Protein AF-A0A937N5B0-F1 (afdb_monomer_lite)

Structure (mmCIF, N/CA/C/O backbone):
data_AF-A0A937N5B0-F1
#
_entry.id   AF-A0A937N5B0-F1
#
loop_
_atom_site.group_PDB
_atom_site.id
_atom_site.type_symbol
_atom_site.label_atom_id
_atom_site.label_alt_id
_atom_site.label_comp_id
_atom_site.label_asym_id
_atom_site.label_entity_id
_atom_site.label_seq_id
_atom_site.pdbx_PDB_ins_code
_atom_site.Cartn_x
_atom_site.Cartn_y
_atom_site.Cartn_z
_atom_site.occupancy
_atom_site.B_iso_or_equiv
_atom_site.auth_seq_id
_atom_site.auth_comp_id
_atom_site.auth_asym_id
_atom_site.auth_atom_id
_atom_site.pdbx_PDB_model_num
ATOM 1 N N . MET A 1 1 ? -28.332 4.252 8.496 1.00 42.16 1 MET A N 1
ATOM 2 C CA . MET A 1 1 ? -27.042 4.938 8.764 1.00 42.16 1 MET A CA 1
ATOM 3 C C . MET A 1 1 ? -26.228 5.034 7.465 1.00 42.16 1 MET A C 1
ATOM 5 O O . MET A 1 1 ? -25.011 4.931 7.469 1.00 42.16 1 MET A O 1
ATOM 9 N N . ASP A 1 2 ? -26.892 5.274 6.331 1.00 50.34 2 ASP A N 1
ATOM 10 C CA . ASP A 1 2 ? -26.351 4.898 5.013 1.00 50.34 2 ASP A CA 1
ATOM 11 C C . ASP A 1 2 ? -25.815 6.083 4.200 1.00 50.34 2 ASP A C 1
ATOM 13 O O . ASP A 1 2 ? -25.227 5.906 3.138 1.00 50.34 2 ASP A O 1
ATOM 17 N N . SER A 1 3 ? -25.955 7.310 4.711 1.00 54.09 3 SER A N 1
ATOM 18 C CA . SER A 1 3 ? -25.630 8.516 3.942 1.00 54.09 3 SER A CA 1
ATOM 19 C C . SER A 1 3 ? -24.125 8.774 3.800 1.00 54.09 3 SER A C 1
ATOM 21 O O . SER A 1 3 ? -23.705 9.306 2.776 1.00 54.09 3 SER A O 1
ATOM 23 N N . GLN A 1 4 ? -23.299 8.413 4.790 1.00 48.50 4 GLN A N 1
ATOM 24 C CA . GLN A 1 4 ? -21.849 8.660 4.725 1.00 48.50 4 GLN A CA 1
ATOM 25 C C . GLN A 1 4 ? -21.09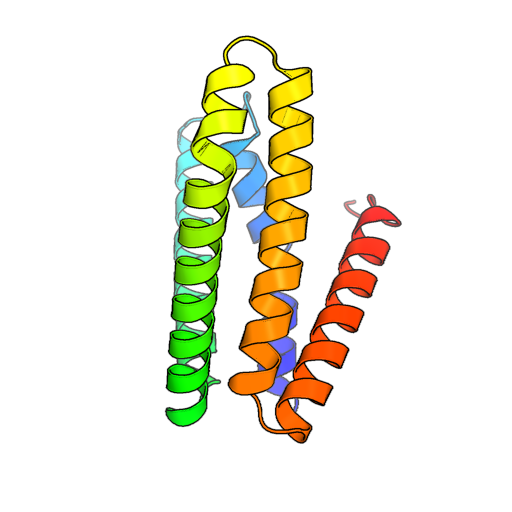1 7.589 3.924 1.00 48.50 4 GLN A C 1
ATOM 27 O O . GLN A 1 4 ? -20.166 7.917 3.181 1.00 48.50 4 GLN A O 1
ATOM 32 N N . SER A 1 5 ? -21.535 6.328 3.991 1.00 53.00 5 SER A N 1
ATOM 33 C CA . SER A 1 5 ? -20.990 5.242 3.163 1.00 53.00 5 SER A CA 1
ATOM 34 C C . SER A 1 5 ? -21.282 5.452 1.671 1.00 53.00 5 SER A C 1
ATOM 36 O O . SER A 1 5 ? -20.439 5.146 0.825 1.00 53.00 5 SER A O 1
ATOM 38 N N . ASP A 1 6 ? -22.448 6.015 1.332 1.00 55.22 6 ASP A N 1
ATOM 39 C CA . ASP A 1 6 ? -22.815 6.314 -0.058 1.00 55.22 6 ASP A CA 1
ATOM 40 C C . ASP A 1 6 ? -22.018 7.511 -0.618 1.00 55.22 6 ASP A C 1
ATOM 42 O O . ASP A 1 6 ? -21.575 7.501 -1.770 1.00 55.22 6 ASP A O 1
ATOM 46 N N . LEU A 1 7 ? -21.729 8.507 0.230 1.00 55.94 7 LEU A N 1
ATOM 47 C CA . LEU A 1 7 ? -20.867 9.650 -0.098 1.00 55.94 7 LEU A CA 1
ATOM 48 C C . LEU A 1 7 ? -19.419 9.234 -0.390 1.00 55.94 7 LEU A C 1
ATOM 50 O O . LEU A 1 7 ? -18.855 9.675 -1.392 1.00 55.94 7 LEU A O 1
ATOM 54 N N . LEU A 1 8 ? -18.828 8.366 0.436 1.00 56.91 8 LEU A N 1
ATOM 55 C CA . LEU A 1 8 ? -17.473 7.840 0.217 1.00 56.91 8 LEU A CA 1
ATOM 56 C C . LEU A 1 8 ? -17.391 6.999 -1.064 1.00 56.91 8 LEU A C 1
ATOM 58 O O . LEU A 1 8 ? -16.466 7.165 -1.861 1.00 56.91 8 LEU A O 1
ATOM 62 N N . THR A 1 9 ? -18.391 6.151 -1.310 1.00 55.31 9 THR A N 1
ATOM 63 C CA . THR A 1 9 ? -18.453 5.304 -2.512 1.00 55.31 9 THR A CA 1
ATOM 64 C C . THR A 1 9 ? -18.561 6.136 -3.789 1.00 55.31 9 THR A C 1
ATOM 66 O O . THR A 1 9 ? -17.831 5.885 -4.753 1.00 55.31 9 THR A O 1
ATOM 69 N N . ARG A 1 10 ? -19.416 7.168 -3.795 1.00 56.78 10 ARG A N 1
ATOM 70 C CA . ARG A 1 10 ? -19.536 8.120 -4.912 1.00 56.78 10 ARG A CA 1
ATOM 71 C C . ARG A 1 10 ? -18.268 8.934 -5.128 1.00 56.78 10 ARG A C 1
ATOM 73 O O . ARG A 1 10 ? -17.906 9.201 -6.270 1.00 56.78 10 ARG A O 1
ATOM 80 N N . PHE A 1 11 ? -17.577 9.295 -4.052 1.00 57.59 11 PHE A N 1
ATOM 81 C CA . PHE A 1 11 ? -16.328 10.036 -4.134 1.00 57.59 11 PHE A CA 1
ATOM 82 C C . PHE A 1 11 ? -15.201 9.211 -4.777 1.00 57.59 11 PHE A C 1
ATOM 84 O O . PHE A 1 11 ? -14.539 9.679 -5.702 1.00 57.59 11 PHE A O 1
ATOM 91 N N . LEU A 1 12 ? -15.045 7.950 -4.359 1.00 54.41 12 LEU A N 1
ATOM 92 C CA . LEU A 1 12 ? -14.051 7.010 -4.901 1.00 54.41 12 LEU A CA 1
ATOM 93 C C . LEU A 1 12 ? -14.285 6.657 -6.384 1.00 54.41 12 LEU A C 1
ATOM 95 O O . LEU A 1 12 ? -13.347 6.280 -7.087 1.00 54.41 12 LEU A O 1
ATOM 99 N N . HIS A 1 13 ? -15.518 6.808 -6.877 1.00 58.38 13 HIS A N 1
ATOM 100 C CA . HIS A 1 13 ? -15.901 6.529 -8.266 1.00 58.38 13 HIS A CA 1
ATOM 101 C C . HIS A 1 13 ? -16.138 7.785 -9.112 1.00 58.38 13 HIS A C 1
ATOM 103 O O . HIS A 1 13 ? -16.652 7.676 -10.225 1.00 58.38 13 HIS A O 1
ATOM 109 N N . CYS A 1 14 ? -15.769 8.969 -8.620 1.00 70.06 14 CYS A N 1
ATOM 110 C CA . CYS A 1 14 ? -16.040 10.217 -9.318 1.00 70.06 14 CYS A CA 1
ATOM 111 C C . CYS A 1 14 ? -15.268 10.277 -10.649 1.00 70.06 14 CYS A C 1
ATOM 113 O O . CYS A 1 14 ? -14.036 10.362 -10.664 1.00 70.06 14 CYS A O 1
ATOM 115 N N . GLU A 1 15 ? -15.987 10.242 -11.778 1.00 64.56 15 GLU A N 1
ATOM 116 C CA . GLU A 1 15 ? -15.389 10.308 -13.120 1.00 64.56 15 GLU A CA 1
ATOM 117 C C . GLU A 1 15 ? -14.510 11.547 -13.298 1.00 64.56 15 GLU A C 1
ATOM 119 O O . GLU A 1 15 ? -13.446 11.454 -13.900 1.00 64.56 15 GLU A O 1
ATOM 124 N N . ALA A 1 16 ? -14.875 12.673 -12.679 1.00 69.62 16 ALA A N 1
ATOM 125 C CA . ALA A 1 16 ? -14.077 13.896 -12.708 1.00 69.62 16 ALA A CA 1
ATOM 126 C C . ALA A 1 16 ? -12.661 13.704 -12.126 1.00 69.62 16 ALA A C 1
ATOM 128 O O . ALA A 1 16 ? -11.695 14.230 -12.675 1.00 69.62 16 ALA A O 1
ATOM 129 N N . VAL A 1 17 ? -12.511 12.907 -11.061 1.00 72.56 17 VAL A N 1
ATOM 130 C CA . VAL A 1 17 ? -11.207 12.619 -10.432 1.00 72.56 17 VAL A CA 1
ATOM 131 C C . VAL A 1 17 ? -10.371 11.690 -11.315 1.00 72.56 17 VAL A C 1
ATOM 133 O O . VAL A 1 17 ? -9.164 11.891 -11.455 1.00 72.56 17 VAL A O 1
ATOM 136 N N . ARG A 1 18 ? -10.999 10.701 -11.967 1.00 71.19 18 ARG A N 1
ATOM 137 C CA . ARG A 1 18 ? -10.302 9.835 -12.934 1.00 71.19 18 ARG A CA 1
ATOM 138 C C . ARG A 1 18 ? -9.839 10.615 -14.155 1.00 71.19 18 ARG A C 1
ATOM 140 O O . ARG A 1 18 ? -8.680 10.485 -14.538 1.00 71.19 18 ARG A O 1
ATOM 147 N N . THR A 1 19 ? -10.704 11.443 -14.729 1.00 75.25 19 THR A N 1
ATOM 148 C CA . THR A 1 19 ? -10.365 12.291 -15.876 1.00 75.25 19 THR A CA 1
ATOM 149 C C . THR A 1 19 ? -9.240 13.257 -15.519 1.00 75.25 19 THR A C 1
ATOM 151 O O . THR A 1 19 ? -8.255 13.326 -16.246 1.00 75.25 19 THR A O 1
ATOM 154 N N . ALA A 1 20 ? -9.296 13.899 -14.346 1.00 74.38 20 ALA A N 1
ATOM 155 C CA . ALA A 1 20 ? -8.209 14.747 -13.860 1.00 74.38 20 ALA A CA 1
ATOM 156 C C . ALA A 1 20 ? -6.889 13.970 -13.684 1.00 74.38 20 ALA A C 1
ATOM 158 O O . ALA A 1 20 ? -5.828 14.463 -14.060 1.00 74.38 20 ALA A O 1
ATOM 159 N N . MET A 1 21 ? -6.919 12.729 -13.183 1.00 77.88 21 MET A N 1
ATOM 160 C CA . MET A 1 21 ? -5.715 11.891 -13.104 1.00 77.88 21 MET A CA 1
ATOM 161 C C . MET A 1 21 ? -5.119 11.614 -14.491 1.00 77.88 21 MET A C 1
ATOM 163 O O . MET A 1 21 ? -3.905 11.743 -14.671 1.00 77.88 21 MET A O 1
ATOM 167 N N . VAL A 1 22 ? -5.962 11.254 -15.462 1.00 77.69 22 VAL A N 1
ATOM 168 C CA . VAL A 1 22 ? -5.541 10.986 -16.842 1.00 77.69 22 VAL A CA 1
ATOM 16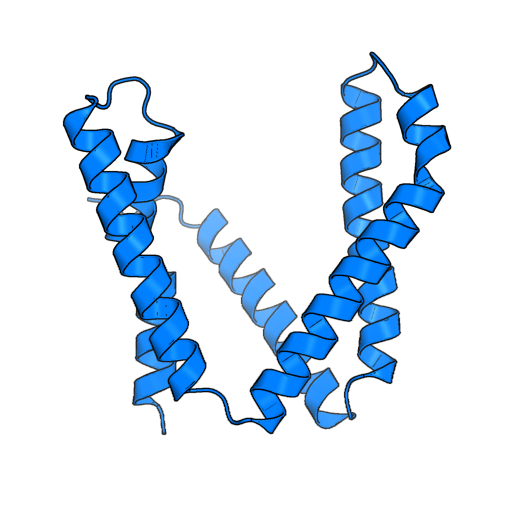9 C C . VAL A 1 22 ? -4.930 12.242 -17.462 1.00 77.69 22 VAL A C 1
ATOM 171 O O . VAL A 1 22 ? -3.797 12.187 -17.931 1.00 77.69 22 VAL A O 1
ATOM 174 N N . THR A 1 23 ? -5.601 13.391 -17.377 1.00 74.50 23 THR A N 1
ATOM 175 C CA . THR A 1 23 ? -5.096 14.668 -17.904 1.00 74.50 23 THR A CA 1
ATOM 176 C C . THR A 1 23 ? -3.785 15.096 -17.238 1.00 74.50 23 THR A C 1
ATOM 178 O O . THR A 1 23 ? -2.866 15.555 -17.912 1.00 74.50 23 THR A O 1
ATOM 181 N N . ALA A 1 24 ? -3.651 14.917 -15.921 1.00 73.88 24 ALA A N 1
ATOM 182 C CA . ALA A 1 24 ? -2.460 15.346 -15.191 1.00 73.88 24 ALA A CA 1
ATOM 183 C C . ALA A 1 24 ? -1.226 14.461 -15.442 1.00 73.88 24 ALA A C 1
ATOM 185 O O . ALA A 1 24 ? -0.104 14.969 -15.390 1.00 73.88 24 ALA A O 1
ATOM 186 N N . LYS A 1 25 ? -1.407 13.147 -15.653 1.00 74.94 25 LYS A N 1
ATOM 187 C CA . LYS A 1 25 ? -0.300 12.167 -15.647 1.00 74.94 25 LYS A CA 1
ATOM 188 C C . LYS A 1 25 ? -0.113 11.377 -16.939 1.00 74.94 25 LYS A C 1
ATOM 190 O O . LYS A 1 25 ? 0.983 10.873 -17.159 1.00 74.94 25 LYS A O 1
ATOM 195 N N . LEU A 1 26 ? -1.161 11.212 -17.740 1.00 74.44 26 LEU A N 1
ATOM 196 C CA . LEU A 1 26 ? -1.194 10.260 -18.855 1.00 74.44 26 LEU A CA 1
ATOM 197 C C . LEU A 1 26 ? -1.463 10.923 -20.208 1.00 74.44 26 LEU A C 1
ATOM 199 O O . LEU A 1 26 ? -1.161 10.307 -21.224 1.00 74.44 26 LEU A O 1
ATOM 203 N N . ASP A 1 27 ? -2.003 12.145 -20.237 1.00 76.56 27 ASP A N 1
ATOM 204 C CA . ASP A 1 27 ? -2.278 12.869 -21.478 1.00 76.56 27 ASP A CA 1
ATOM 205 C C . ASP A 1 27 ? -1.040 13.659 -21.963 1.00 76.56 27 ASP A C 1
ATOM 207 O O . ASP A 1 27 ? -0.647 14.660 -21.341 1.00 76.56 27 ASP A O 1
ATOM 211 N N . PRO A 1 28 ? -0.401 13.239 -23.074 1.00 72.62 28 PRO A N 1
ATOM 212 C CA . PRO A 1 28 ? 0.732 13.955 -23.647 1.00 72.62 28 PRO A CA 1
ATOM 213 C C . PRO A 1 28 ? 0.320 15.262 -24.342 1.00 72.62 28 PRO A C 1
ATOM 215 O O . PRO A 1 28 ? 1.168 16.135 -24.507 1.00 72.62 28 PRO A O 1
ATOM 218 N N . ASN A 1 29 ? -0.957 15.419 -24.706 1.00 83.94 29 ASN A N 1
ATOM 219 C CA . ASN A 1 29 ? -1.485 16.571 -25.440 1.00 83.94 29 ASN A CA 1
ATOM 220 C C . ASN A 1 29 ? -2.099 17.636 -24.521 1.00 83.94 29 ASN A C 1
ATOM 222 O O . ASN A 1 29 ? -2.429 18.730 -24.982 1.00 83.94 29 ASN A O 1
ATOM 226 N N . ALA A 1 30 ? -2.247 17.341 -23.226 1.00 81.12 30 ALA A N 1
ATOM 227 C CA . ALA A 1 30 ? -2.757 18.301 -22.261 1.00 81.12 30 ALA A CA 1
ATOM 228 C C . ALA A 1 30 ? -1.797 19.489 -22.109 1.00 81.12 30 ALA A C 1
ATOM 230 O O . ALA A 1 30 ? -0.607 19.335 -21.804 1.00 81.12 30 ALA A O 1
ATOM 231 N N . THR A 1 31 ? -2.348 20.688 -22.283 1.00 86.44 31 THR A N 1
ATOM 232 C CA . THR A 1 31 ? -1.646 21.952 -22.043 1.00 86.44 31 THR A CA 1
ATOM 233 C C . THR A 1 31 ? -1.233 22.079 -20.577 1.00 86.44 31 THR A C 1
ATOM 235 O O . THR A 1 31 ? -1.811 21.453 -19.685 1.00 86.44 31 THR A O 1
ATOM 238 N N . GLN A 1 32 ? -0.242 22.929 -20.303 1.00 82.69 32 GLN A N 1
ATOM 239 C CA . GLN A 1 32 ? 0.233 23.150 -18.937 1.00 82.69 32 GLN A CA 1
ATOM 240 C C . GLN A 1 32 ? -0.889 23.649 -18.010 1.00 82.69 32 GLN A C 1
ATOM 242 O O . GLN A 1 32 ? -1.041 23.138 -16.903 1.00 82.69 32 GLN A O 1
ATOM 247 N N . THR A 1 33 ? -1.743 24.553 -18.497 1.00 85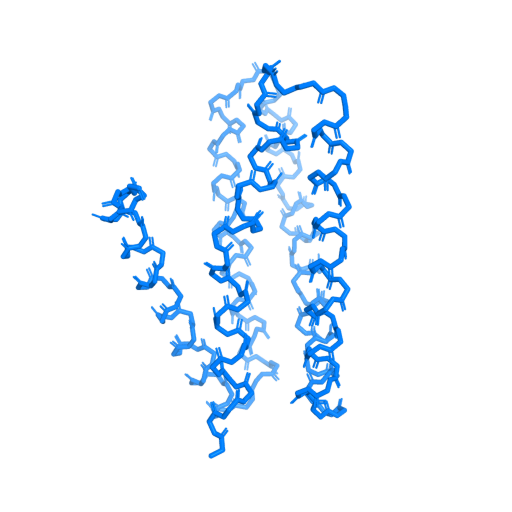.00 33 THR A N 1
ATOM 248 C CA . THR A 1 33 ? -2.916 25.050 -17.764 1.00 85.00 33 THR A CA 1
ATOM 249 C C . THR A 1 33 ? -3.892 23.926 -17.406 1.00 85.00 33 THR A C 1
ATOM 251 O O . THR A 1 33 ? -4.322 23.838 -16.259 1.00 85.00 33 THR A O 1
ATOM 254 N N . GLN A 1 34 ? -4.184 23.014 -18.340 1.00 75.94 34 GLN A N 1
ATOM 255 C CA . GLN A 1 34 ? -5.049 21.855 -18.080 1.00 75.94 34 GLN A CA 1
ATOM 256 C C . GLN A 1 34 ? -4.428 20.884 -17.070 1.00 75.94 34 GLN A C 1
ATOM 258 O O . GLN A 1 34 ? -5.133 20.332 -16.226 1.00 75.94 34 GLN A O 1
ATOM 263 N N . LYS A 1 35 ? -3.105 20.687 -17.116 1.00 78.38 35 LYS A N 1
ATOM 264 C CA . LYS A 1 35 ? -2.392 19.859 -16.134 1.00 78.38 35 LYS A CA 1
ATOM 265 C C . LYS A 1 35 ? -2.449 20.466 -14.738 1.00 78.38 35 LYS A C 1
ATOM 267 O O . LYS A 1 35 ? -2.630 19.729 -13.772 1.00 78.38 35 LYS A O 1
ATOM 272 N N . ASP A 1 36 ? -2.304 21.779 -14.616 1.00 82.12 36 ASP A N 1
ATOM 273 C CA . ASP A 1 36 ? -2.321 22.449 -13.315 1.00 82.12 36 ASP A CA 1
ATOM 274 C C . ASP A 1 36 ? -3.737 22.520 -12.723 1.00 82.12 36 ASP A C 1
ATOM 276 O O . ASP A 1 36 ? -3.914 22.275 -11.528 1.00 82.12 36 ASP A O 1
ATOM 280 N N . GLU A 1 37 ? -4.766 22.705 -13.553 1.00 77.88 37 GLU A N 1
ATOM 281 C CA . GLU A 1 37 ? -6.164 22.594 -13.124 1.00 77.88 37 GLU A CA 1
ATOM 282 C C . GLU A 1 37 ? -6.525 21.164 -12.693 1.00 77.88 37 GLU A C 1
ATOM 284 O O . GLU A 1 37 ? -7.130 20.960 -11.638 1.00 77.88 37 GLU A O 1
ATOM 289 N N . ALA A 1 38 ? -6.071 20.158 -13.443 1.00 77.44 38 ALA A N 1
ATOM 290 C CA . ALA A 1 38 ? -6.253 18.758 -13.086 1.00 77.44 38 ALA A CA 1
ATOM 291 C C . ALA A 1 38 ? -5.543 18.397 -11.768 1.00 77.44 38 ALA A C 1
ATOM 293 O O . ALA A 1 38 ? -6.122 17.717 -10.921 1.00 77.44 38 ALA A O 1
ATOM 294 N N . LYS A 1 39 ? -4.319 18.892 -11.534 1.00 79.44 39 LYS A N 1
ATOM 295 C CA . LYS A 1 39 ? -3.627 18.727 -10.242 1.00 79.44 39 LYS A CA 1
ATOM 296 C C . LYS A 1 39 ? -4.391 19.382 -9.095 1.00 79.44 39 LYS A C 1
ATOM 298 O O . LYS A 1 39 ? -4.485 18.781 -8.028 1.00 79.44 39 LYS A O 1
ATOM 303 N N . ARG A 1 40 ? -4.943 20.581 -9.304 1.00 83.00 40 ARG A N 1
ATOM 304 C CA . ARG A 1 40 ? -5.756 21.269 -8.293 1.00 83.00 40 ARG A CA 1
ATOM 305 C C . ARG A 1 40 ? -6.997 20.456 -7.936 1.00 83.00 40 ARG A C 1
ATOM 307 O O . ARG A 1 40 ? -7.242 20.226 -6.758 1.00 83.00 40 ARG A O 1
ATOM 314 N N . LEU A 1 41 ? -7.713 19.947 -8.939 1.00 77.88 41 LEU A N 1
ATOM 315 C CA . LEU A 1 41 ? -8.867 19.067 -8.739 1.00 77.88 41 LEU A CA 1
ATOM 316 C C . LEU A 1 41 ? -8.497 17.790 -7.976 1.00 77.88 41 LEU A C 1
ATOM 318 O O . LEU A 1 41 ? -9.243 17.371 -7.095 1.00 77.88 41 LEU A O 1
ATOM 322 N N . LEU A 1 42 ? -7.339 17.187 -8.264 1.00 77.94 42 LEU A N 1
ATOM 323 C CA . LEU A 1 42 ? -6.847 16.025 -7.516 1.00 77.94 42 LEU A CA 1
ATOM 324 C C . LEU A 1 42 ? -6.527 16.369 -6.056 1.00 77.94 42 LEU A C 1
ATOM 326 O O . LEU A 1 42 ? -6.864 15.588 -5.170 1.00 77.94 42 LEU A O 1
ATOM 330 N N . ALA A 1 43 ? -5.909 17.522 -5.797 1.00 76.50 43 ALA A N 1
ATOM 331 C CA . ALA A 1 43 ? -5.579 17.966 -4.445 1.00 76.50 43 ALA A CA 1
ATOM 332 C C . ALA A 1 43 ? -6.838 18.289 -3.621 1.00 76.50 43 ALA A C 1
ATOM 334 O O . ALA A 1 43 ? -6.968 17.827 -2.489 1.00 76.50 43 ALA A O 1
ATOM 335 N N . GLU A 1 44 ? -7.798 19.018 -4.200 1.00 78.25 44 GLU A N 1
ATOM 336 C CA . GLU A 1 44 ?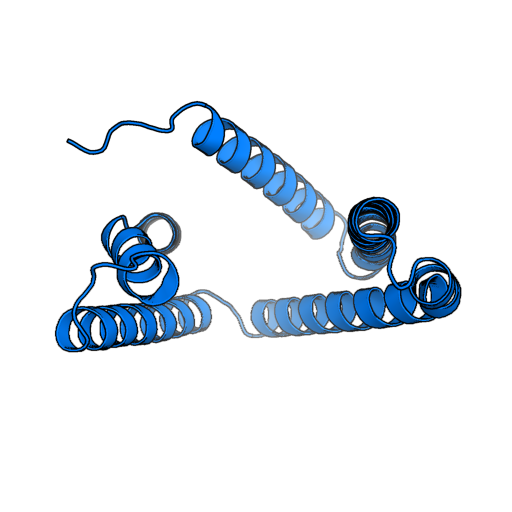 -9.097 19.294 -3.572 1.00 78.25 44 GLU A CA 1
ATOM 337 C C . GLU A 1 44 ? -9.860 17.996 -3.294 1.00 78.25 44 GLU A C 1
ATOM 339 O O . GLU A 1 44 ? -10.449 17.818 -2.223 1.00 78.25 44 GLU A O 1
ATOM 344 N N . ALA A 1 45 ? -9.810 17.058 -4.242 1.00 72.69 45 ALA A N 1
ATOM 345 C CA . ALA A 1 45 ? -10.426 15.762 -4.073 1.00 72.69 45 ALA A CA 1
ATOM 346 C C . ALA A 1 45 ? -9.780 14.968 -2.923 1.00 72.69 45 ALA A C 1
ATOM 348 O O . ALA A 1 45 ? -10.474 14.431 -2.059 1.00 72.69 45 ALA A O 1
ATOM 349 N N . GLN A 1 46 ? -8.452 14.930 -2.872 1.00 75.44 46 GLN A N 1
ATOM 350 C CA . GLN A 1 46 ? -7.731 14.246 -1.809 1.00 75.44 46 GLN A CA 1
ATOM 351 C C . GLN A 1 46 ? -8.041 14.853 -0.433 1.00 75.44 46 GLN A C 1
ATOM 353 O O . GLN A 1 46 ? -8.403 14.117 0.481 1.00 75.44 46 GLN A O 1
ATOM 358 N N . ALA A 1 47 ? -8.011 16.181 -0.306 1.00 75.38 47 ALA A N 1
ATOM 359 C CA . ALA A 1 47 ? -8.335 16.867 0.945 1.00 75.38 47 ALA A CA 1
ATOM 360 C C . ALA A 1 47 ? -9.774 16.581 1.413 1.00 75.38 47 ALA A C 1
ATOM 362 O O . ALA A 1 47 ? -10.033 16.379 2.601 1.00 75.38 47 ALA A O 1
ATOM 363 N N . LYS A 1 48 ? -10.734 16.517 0.479 1.00 76.25 48 LYS A N 1
ATOM 364 C CA . LYS A 1 48 ? -12.123 16.169 0.802 1.00 76.25 48 LYS A CA 1
ATOM 365 C C . LYS A 1 48 ? -12.262 14.716 1.257 1.00 76.25 48 LYS A C 1
ATOM 367 O O . LYS A 1 48 ? -13.017 14.457 2.192 1.00 76.25 48 LYS A O 1
ATOM 372 N N . LEU A 1 49 ? -11.543 13.786 0.629 1.00 74.38 49 LEU A N 1
ATOM 373 C CA . LEU A 1 49 ? -11.507 12.390 1.065 1.00 74.38 49 LEU A CA 1
ATOM 374 C C . LEU A 1 49 ? -10.918 12.267 2.470 1.00 74.38 49 LEU A C 1
ATOM 376 O O . LEU A 1 49 ? -11.521 11.616 3.314 1.00 74.38 49 LEU A O 1
ATOM 380 N N . GLU A 1 50 ? -9.788 12.922 2.733 1.00 72.94 50 GLU A N 1
ATOM 381 C CA . GLU A 1 50 ? -9.142 12.932 4.050 1.00 72.94 50 GLU A CA 1
ATOM 382 C C . GLU A 1 50 ? -10.095 13.449 5.134 1.00 72.94 50 GLU A C 1
ATOM 384 O O . GLU A 1 50 ? -10.234 12.819 6.182 1.00 72.94 50 GLU A O 1
ATOM 389 N N . LYS A 1 51 ? -10.833 14.531 4.852 1.00 75.62 51 LYS A N 1
ATOM 390 C CA . LYS A 1 51 ? -11.855 15.059 5.763 1.00 75.62 51 LYS A CA 1
ATOM 391 C C . LYS A 1 51 ? -12.991 14.062 6.011 1.00 75.62 51 LYS A C 1
ATOM 393 O O . LYS A 1 51 ? -13.330 13.809 7.162 1.00 75.62 51 LYS A O 1
ATOM 398 N N . LEU A 1 52 ? -13.556 13.473 4.954 1.00 72.19 52 LEU A N 1
ATOM 399 C CA . LEU A 1 52 ? -14.643 12.495 5.084 1.00 72.19 52 LEU A CA 1
ATOM 400 C C . LEU A 1 52 ? -14.200 11.248 5.856 1.00 72.19 52 LEU A C 1
ATOM 402 O O . LEU A 1 52 ? -14.963 10.720 6.657 1.00 72.19 52 LEU A O 1
ATOM 406 N N . VAL A 1 53 ? -12.964 10.795 5.652 1.00 70.88 53 VAL A N 1
ATOM 407 C CA . VAL A 1 53 ? -12.377 9.686 6.411 1.00 70.88 53 VAL A CA 1
ATOM 408 C C . VAL A 1 53 ? -12.188 10.075 7.880 1.00 70.88 53 VAL A C 1
ATOM 410 O O . VAL A 1 53 ? -12.537 9.299 8.764 1.00 70.88 53 VAL A O 1
ATOM 413 N N . ALA A 1 54 ? -11.692 11.280 8.168 1.00 72.25 54 ALA A N 1
ATOM 414 C CA . ALA A 1 54 ? -11.504 11.750 9.540 1.00 72.25 54 ALA A CA 1
ATOM 415 C C . ALA A 1 54 ? -12.823 11.906 10.321 1.00 72.25 54 ALA A C 1
ATOM 417 O O . ALA A 1 54 ? -12.827 11.682 11.534 1.00 72.25 54 ALA A O 1
ATOM 418 N N . GLU A 1 55 ? -13.909 12.280 9.634 1.00 76.50 55 GLU A N 1
ATOM 419 C CA . GLU A 1 55 ? -15.264 12.415 10.188 1.00 76.50 55 GLU A CA 1
ATOM 420 C C . GLU A 1 55 ? -15.991 11.068 10.331 1.00 76.50 55 GLU A C 1
ATOM 422 O O . GLU A 1 55 ? -16.771 10.897 11.265 1.00 76.50 55 GLU A O 1
ATOM 427 N N . ALA A 1 56 ? -15.743 10.114 9.428 1.00 72.75 56 ALA A N 1
ATOM 428 C CA . ALA A 1 56 ? -16.403 8.808 9.440 1.00 72.75 56 ALA A CA 1
ATOM 429 C C . ALA A 1 56 ? -15.773 7.810 10.426 1.00 72.75 56 ALA A C 1
ATOM 431 O O . ALA A 1 56 ? -16.448 6.872 10.853 1.00 72.75 56 ALA A O 1
ATOM 432 N N . LEU A 1 57 ? -14.487 7.976 10.759 1.00 76.00 57 LEU A N 1
ATOM 433 C CA . LEU A 1 57 ? -13.760 7.043 11.618 1.00 76.00 57 LEU A CA 1
ATOM 434 C C . LEU A 1 57 ? -13.757 7.481 13.088 1.00 76.00 57 LEU A C 1
ATOM 436 O O . LEU A 1 57 ? -13.390 8.612 13.413 1.00 76.00 57 LEU A O 1
ATOM 440 N N . THR A 1 58 ? -14.063 6.544 13.986 1.00 79.56 58 THR A N 1
ATOM 441 C CA . THR A 1 58 ? -13.810 6.699 15.427 1.00 79.56 58 THR A CA 1
ATOM 442 C C . THR A 1 58 ? -12.307 6.682 15.722 1.00 79.56 58 THR A C 1
ATOM 444 O O . THR A 1 58 ? -11.511 6.200 14.913 1.00 79.56 58 THR A O 1
ATOM 447 N N . ASP A 1 59 ? -11.889 7.160 16.896 1.00 78.94 59 ASP A N 1
ATOM 448 C CA . ASP A 1 59 ? -10.468 7.155 17.282 1.00 78.94 59 ASP A CA 1
ATOM 449 C C . ASP A 1 59 ? -9.885 5.734 17.349 1.00 78.94 59 ASP A C 1
ATOM 451 O O . ASP A 1 59 ? -8.744 5.493 16.944 1.00 78.94 59 ASP A O 1
ATOM 455 N N . GLU A 1 60 ? -10.698 4.756 17.754 1.00 72.00 60 GLU A N 1
ATOM 456 C CA . GLU A 1 60 ? -10.337 3.336 17.714 1.00 72.00 60 GLU A CA 1
ATOM 457 C C . GLU A 1 60 ? -10.126 2.839 16.276 1.00 72.00 60 GLU A C 1
ATOM 459 O O . GLU A 1 60 ? -9.177 2.102 16.003 1.00 72.00 60 GLU A O 1
ATOM 464 N N . GLN A 1 61 ? -10.964 3.273 15.330 1.00 72.88 61 GLN A N 1
ATOM 465 C CA . GLN A 1 61 ? -10.828 2.918 13.918 1.00 72.88 61 GLN A CA 1
ATOM 466 C C . GLN A 1 61 ? -9.624 3.608 13.265 1.00 72.88 61 GLN A C 1
ATOM 468 O O . GLN A 1 61 ? -8.915 2.968 12.490 1.00 72.88 61 GLN A O 1
ATOM 473 N N . LYS A 1 62 ? -9.337 4.870 13.608 1.00 78.88 62 LYS A N 1
ATOM 474 C CA . LYS A 1 62 ? -8.112 5.573 13.181 1.00 78.88 62 LYS A CA 1
ATOM 475 C C . LYS A 1 62 ? -6.868 4.840 13.674 1.00 78.88 62 LYS A C 1
ATOM 477 O O . LYS A 1 62 ? -5.996 4.509 12.875 1.00 78.88 62 LYS A O 1
ATOM 482 N N . THR A 1 63 ? -6.850 4.476 14.955 1.00 82.19 63 THR A N 1
ATOM 483 C CA . THR A 1 63 ? -5.773 3.677 15.560 1.00 82.19 63 THR A CA 1
ATOM 484 C C . THR A 1 63 ? -5.597 2.332 14.850 1.00 82.19 63 THR A C 1
ATOM 486 O O . THR A 1 63 ? -4.475 1.886 14.610 1.00 82.19 63 THR A O 1
ATOM 489 N N . LEU A 1 64 ? -6.697 1.665 14.486 1.00 79.69 64 LEU A N 1
ATOM 490 C CA . LEU A 1 64 ? -6.643 0.408 13.742 1.00 79.69 64 LEU A CA 1
ATOM 491 C C . LEU A 1 64 ? -6.061 0.603 12.333 1.00 79.69 64 LEU A C 1
ATOM 493 O O . LEU A 1 64 ? -5.214 -0.183 11.914 1.00 79.69 64 LEU A O 1
ATOM 497 N N . VAL A 1 65 ? -6.462 1.660 11.621 1.00 81.25 65 VAL A N 1
ATOM 498 C CA . VAL A 1 65 ? -5.917 2.012 10.298 1.00 81.25 65 VAL A CA 1
ATOM 499 C C . VAL A 1 65 ? -4.420 2.313 10.375 1.00 81.25 65 VAL A C 1
ATOM 501 O O . VAL A 1 65 ? -3.658 1.844 9.531 1.00 81.25 65 VAL A O 1
ATOM 504 N N . GLU A 1 66 ? -3.967 3.038 11.395 1.00 84.81 66 GLU A N 1
ATOM 505 C CA . GLU A 1 66 ? -2.541 3.298 11.617 1.00 84.81 66 GLU A CA 1
ATOM 506 C C . GLU A 1 66 ? -1.751 2.006 11.846 1.00 84.81 66 GLU A C 1
ATOM 508 O O . GLU A 1 66 ? -0.715 1.803 11.207 1.00 84.81 66 GLU A O 1
ATOM 513 N N . LYS A 1 67 ? -2.268 1.093 12.680 1.00 82.75 67 LYS A N 1
ATOM 514 C CA . LYS A 1 67 ? -1.662 -0.231 12.906 1.00 82.75 67 LYS A CA 1
ATOM 515 C C . LYS A 1 67 ? -1.593 -1.056 11.623 1.00 82.75 67 LYS A C 1
ATOM 517 O O . LYS A 1 67 ? -0.549 -1.637 11.332 1.00 82.75 67 LYS A O 1
ATOM 522 N N . ILE A 1 68 ? -2.665 -1.061 10.828 1.00 83.62 68 ILE A N 1
ATOM 523 C CA . ILE A 1 68 ? -2.697 -1.721 9.516 1.00 83.62 68 ILE A CA 1
ATOM 524 C C . ILE A 1 68 ? -1.620 -1.137 8.599 1.00 83.62 68 ILE A C 1
ATOM 526 O O . ILE A 1 68 ? -0.824 -1.884 8.034 1.00 83.62 68 ILE A O 1
ATOM 530 N N . ASN A 1 69 ? -1.555 0.189 8.475 1.00 85.00 69 ASN A N 1
ATOM 531 C CA . ASN A 1 69 ? -0.593 0.865 7.607 1.00 85.00 69 ASN A CA 1
ATOM 532 C C . ASN A 1 69 ? 0.856 0.603 8.036 1.00 85.00 69 ASN A C 1
ATOM 534 O O . ASN A 1 69 ? 1.719 0.393 7.181 1.00 85.00 69 ASN A O 1
ATOM 538 N N . ALA A 1 70 ? 1.127 0.593 9.343 1.00 86.69 70 ALA A N 1
ATOM 539 C CA . ALA A 1 70 ? 2.430 0.229 9.884 1.00 86.69 70 ALA A CA 1
ATOM 540 C C . ALA A 1 70 ? 2.786 -1.228 9.546 1.00 86.69 70 ALA A C 1
ATOM 542 O O . ALA A 1 70 ? 3.860 -1.485 9.008 1.00 86.69 70 ALA A O 1
ATOM 543 N N . ALA A 1 71 ? 1.857 -2.168 9.752 1.00 85.56 71 ALA A N 1
ATOM 544 C CA . ALA A 1 71 ? 2.068 -3.577 9.433 1.00 85.56 71 ALA A CA 1
ATOM 545 C C . ALA A 1 71 ? 2.320 -3.816 7.934 1.00 85.56 71 ALA A C 1
ATOM 547 O O . ALA A 1 71 ? 3.200 -4.601 7.583 1.00 85.56 71 ALA A O 1
ATOM 548 N N . VAL A 1 72 ? 1.605 -3.119 7.041 1.00 85.19 72 VAL A N 1
ATOM 549 C CA . VAL A 1 72 ? 1.858 -3.186 5.590 1.00 85.19 72 VAL A CA 1
ATOM 550 C C . VAL A 1 72 ? 3.265 -2.687 5.259 1.00 85.19 72 VAL A C 1
ATOM 552 O O . VAL A 1 72 ? 3.976 -3.351 4.506 1.00 85.19 72 VAL A O 1
ATOM 555 N N . LYS A 1 73 ? 3.687 -1.544 5.818 1.00 88.62 73 LYS A N 1
ATOM 556 C CA . LYS A 1 73 ? 5.033 -0.988 5.586 1.00 88.62 73 LYS A CA 1
ATOM 557 C C . LYS A 1 73 ? 6.131 -1.935 6.065 1.00 88.62 73 LYS A C 1
ATOM 559 O O . LYS A 1 73 ? 7.091 -2.164 5.331 1.00 88.62 73 LYS A O 1
ATOM 564 N N . ASP A 1 74 ? 5.968 -2.513 7.250 1.00 89.81 74 ASP A N 1
ATOM 565 C CA . ASP A 1 74 ? 6.917 -3.479 7.802 1.00 89.81 74 ASP A CA 1
ATOM 566 C C . ASP A 1 74 ? 7.021 -4.725 6.923 1.00 89.81 74 ASP A C 1
ATOM 568 O O . ASP A 1 74 ? 8.124 -5.146 6.580 1.00 89.81 74 ASP A O 1
ATOM 572 N N . VAL A 1 75 ? 5.885 -5.289 6.499 1.00 90.88 75 VAL A N 1
ATOM 573 C CA . VAL A 1 75 ? 5.862 -6.456 5.607 1.00 90.88 75 VAL A CA 1
ATOM 574 C C . VAL A 1 75 ? 6.514 -6.135 4.263 1.00 90.88 75 VAL A C 1
ATOM 576 O O . VAL A 1 75 ? 7.325 -6.919 3.777 1.00 90.88 75 VAL A O 1
ATOM 579 N N . GLN A 1 76 ? 6.211 -4.980 3.664 1.00 87.81 76 GLN A N 1
ATOM 580 C CA . GLN A 1 76 ? 6.842 -4.555 2.412 1.00 87.81 76 GLN A CA 1
ATOM 581 C C . GLN A 1 76 ? 8.361 -4.458 2.546 1.00 87.81 76 GLN A C 1
ATOM 583 O O . GLN A 1 76 ? 9.080 -4.960 1.682 1.00 87.81 76 GLN A O 1
ATOM 588 N N . LYS A 1 77 ? 8.845 -3.853 3.636 1.00 92.00 77 LYS A N 1
ATOM 589 C CA . LYS A 1 77 ? 10.275 -3.738 3.921 1.00 92.00 77 LYS A CA 1
ATOM 590 C C . LYS A 1 77 ? 10.923 -5.115 4.088 1.00 92.00 77 LYS A C 1
ATOM 592 O O . LYS A 1 77 ? 11.902 -5.397 3.408 1.00 92.00 77 LYS A O 1
ATOM 597 N N . GLN A 1 78 ? 10.338 -5.988 4.908 1.00 91.31 78 GLN A N 1
ATOM 598 C CA . GLN A 1 78 ? 10.853 -7.340 5.154 1.00 91.31 78 GLN A CA 1
ATOM 599 C C . GLN A 1 78 ? 10.901 -8.186 3.876 1.00 91.31 78 GLN A C 1
ATOM 601 O O . GLN A 1 78 ? 11.895 -8.861 3.608 1.00 91.31 78 GLN A O 1
ATOM 606 N N . VAL A 1 79 ? 9.847 -8.139 3.055 1.00 91.31 79 VAL A N 1
ATOM 607 C CA . VAL A 1 79 ? 9.815 -8.871 1.783 1.00 91.31 79 VAL A CA 1
ATOM 608 C C . VAL A 1 79 ? 10.863 -8.317 0.819 1.00 91.31 79 VAL A C 1
ATOM 610 O O . VAL A 1 79 ? 11.579 -9.108 0.205 1.00 91.31 79 VAL A O 1
ATOM 613 N N . LEU A 1 80 ? 10.998 -6.992 0.707 1.00 90.50 80 LEU A N 1
ATOM 614 C CA . LEU A 1 80 ? 12.015 -6.371 -0.142 1.00 90.50 80 LEU A CA 1
ATOM 615 C C . LEU A 1 80 ? 13.431 -6.772 0.287 1.00 90.50 80 LEU A C 1
ATOM 617 O O . LEU A 1 80 ? 14.223 -7.177 -0.560 1.00 90.50 80 LEU A O 1
ATOM 621 N N . GLU A 1 81 ? 13.727 -6.711 1.586 1.00 93.38 81 GLU A N 1
ATOM 622 C CA . GLU A 1 81 ? 15.007 -7.146 2.157 1.00 93.38 81 GLU A CA 1
ATOM 623 C C . GLU A 1 81 ? 15.272 -8.629 1.849 1.00 93.38 81 GLU A C 1
ATOM 625 O O . GLU A 1 81 ? 16.358 -8.979 1.391 1.00 93.38 81 GLU A O 1
ATOM 630 N N . SER A 1 82 ? 14.258 -9.493 1.980 1.00 92.69 82 SER A N 1
ATOM 631 C CA . SER A 1 82 ? 14.382 -10.929 1.677 1.00 92.69 82 SER A CA 1
ATOM 632 C C . SER A 1 82 ? 14.621 -11.247 0.196 1.00 92.69 82 SER A C 1
ATOM 634 O O . SER A 1 82 ? 15.107 -12.326 -0.123 1.00 92.69 82 SER A O 1
ATOM 636 N N . MET A 1 83 ? 14.256 -10.332 -0.708 1.00 92.75 83 MET A N 1
ATOM 637 C CA . MET A 1 83 ? 14.372 -10.500 -2.163 1.00 92.75 83 MET A CA 1
ATOM 638 C C . MET A 1 83 ? 15.483 -9.635 -2.771 1.00 92.75 83 MET A C 1
ATOM 640 O O . MET A 1 83 ? 15.646 -9.599 -3.992 1.00 92.75 83 MET A O 1
ATOM 644 N N . GLN A 1 84 ? 16.252 -8.915 -1.951 1.00 92.88 84 GLN A N 1
ATOM 645 C CA . GLN A 1 84 ? 17.249 -7.957 -2.426 1.00 92.88 84 GLN A CA 1
ATOM 646 C C . GLN A 1 84 ? 18.346 -8.624 -3.271 1.00 92.88 84 GLN A C 1
ATOM 648 O O . GLN A 1 84 ? 18.778 -8.059 -4.282 1.00 92.88 84 GLN A O 1
ATOM 653 N N . SER A 1 85 ? 18.771 -9.834 -2.895 1.00 92.69 85 SER A N 1
ATOM 654 C CA . SER A 1 85 ? 19.718 -10.639 -3.675 1.00 92.69 85 SER A CA 1
ATOM 655 C C . SER A 1 85 ? 19.170 -10.967 -5.061 1.00 92.69 85 SER A C 1
ATOM 657 O O . SER A 1 85 ? 19.880 -10.817 -6.053 1.00 92.69 85 SER A O 1
ATOM 659 N N . ASP A 1 86 ? 17.891 -11.333 -5.140 1.00 90.69 86 ASP A N 1
ATOM 660 C CA . ASP A 1 86 ? 17.237 -11.744 -6.381 1.00 90.69 86 ASP A CA 1
ATOM 661 C C . ASP A 1 86 ? 17.086 -10.554 -7.335 1.00 90.69 86 ASP A C 1
ATOM 663 O O . ASP A 1 86 ? 17.385 -10.660 -8.524 1.00 90.69 86 ASP A O 1
ATOM 667 N N . PHE A 1 87 ? 16.709 -9.381 -6.811 1.00 90.12 87 PHE A N 1
ATOM 668 C CA . PHE A 1 87 ? 16.662 -8.142 -7.595 1.00 90.12 87 PHE A CA 1
ATOM 669 C C . PHE A 1 87 ? 18.043 -7.703 -8.086 1.00 90.12 87 PHE A C 1
ATOM 671 O O . PHE A 1 87 ? 18.165 -7.185 -9.196 1.00 90.12 87 PHE A O 1
ATOM 678 N N . THR A 1 88 ? 19.086 -7.921 -7.283 1.00 92.81 88 THR A N 1
ATOM 679 C CA . THR A 1 88 ? 20.467 -7.631 -7.687 1.00 92.81 88 THR A CA 1
ATOM 680 C C . THR A 1 88 ? 20.918 -8.575 -8.803 1.00 92.81 88 THR A C 1
ATOM 682 O O . THR A 1 88 ? 21.523 -8.122 -9.773 1.00 92.81 88 THR A O 1
ATOM 685 N N . ALA A 1 89 ? 20.573 -9.862 -8.708 1.00 92.50 89 ALA A N 1
ATOM 686 C CA . ALA A 1 89 ? 20.892 -10.873 -9.715 1.00 92.50 89 ALA A CA 1
ATOM 687 C C . ALA A 1 89 ? 20.128 -10.670 -11.037 1.00 92.50 89 ALA A C 1
ATOM 689 O O . ALA A 1 89 ? 20.675 -10.922 -12.106 1.00 92.50 89 ALA A O 1
ATOM 690 N N . ALA A 1 90 ? 18.892 -10.168 -10.980 1.00 91.88 90 ALA A N 1
ATOM 691 C CA . ALA A 1 90 ? 18.061 -9.887 -12.153 1.00 91.88 90 ALA A CA 1
ATOM 692 C C . ALA A 1 90 ? 18.359 -8.532 -12.827 1.00 91.88 90 ALA A C 1
ATOM 694 O O . ALA A 1 90 ? 17.659 -8.135 -13.763 1.00 91.88 90 ALA A O 1
ATOM 695 N N . LYS A 1 91 ? 19.360 -7.777 -12.353 1.00 91.38 91 LYS A N 1
ATOM 696 C CA . LYS A 1 91 ? 19.662 -6.434 -12.861 1.00 91.38 91 LYS A CA 1
ATOM 697 C C . LYS A 1 91 ? 19.965 -6.469 -14.364 1.00 91.38 91 LYS A C 1
ATOM 699 O O . LYS A 1 91 ? 20.853 -7.183 -14.813 1.00 91.38 91 LYS A O 1
ATOM 704 N N . GLY A 1 92 ? 19.249 -5.645 -15.131 1.00 90.62 92 GLY A N 1
ATOM 705 C CA . GLY A 1 92 ? 19.376 -5.586 -16.592 1.00 90.62 92 GLY A CA 1
ATOM 706 C C . GLY A 1 92 ? 18.549 -6.634 -17.344 1.00 90.62 92 GLY A C 1
ATOM 707 O O . GLY A 1 92 ? 18.601 -6.663 -18.569 1.00 90.62 92 GLY A O 1
ATOM 708 N N . ASN A 1 93 ? 17.769 -7.464 -16.643 1.00 93.06 93 ASN A N 1
ATOM 709 C CA . ASN A 1 93 ? 16.807 -8.382 -17.243 1.00 93.06 93 ASN A CA 1
ATOM 710 C C . ASN A 1 93 ? 15.373 -7.985 -16.863 1.00 93.06 93 ASN A C 1
ATOM 712 O O . ASN A 1 93 ? 14.848 -8.372 -15.816 1.00 93.06 93 ASN A O 1
ATOM 716 N N . ASP A 1 94 ? 14.724 -7.225 -17.743 1.00 90.94 94 ASP A N 1
ATOM 717 C CA . ASP A 1 94 ? 13.398 -6.655 -17.488 1.00 90.94 94 ASP A CA 1
ATOM 718 C C . ASP A 1 94 ? 12.312 -7.711 -17.242 1.00 90.94 94 ASP A C 1
ATOM 720 O O . ASP A 1 94 ? 11.413 -7.491 -16.428 1.00 90.94 94 ASP A O 1
ATOM 724 N N . GLU A 1 95 ? 12.379 -8.875 -17.895 1.00 91.75 95 GLU A N 1
ATOM 725 C CA . GLU A 1 95 ? 11.395 -9.941 -17.671 1.00 91.75 95 GLU A CA 1
ATOM 726 C C . GLU A 1 95 ? 11.580 -10.625 -16.315 1.00 91.75 95 GLU A C 1
ATOM 728 O O . GLU A 1 95 ? 10.596 -10.880 -15.614 1.00 91.75 95 GLU A O 1
ATOM 733 N N . GLN A 1 96 ? 12.825 -10.848 -15.886 1.00 91.62 96 GLN A N 1
ATOM 734 C CA . GLN A 1 96 ? 13.096 -11.348 -14.536 1.00 91.62 96 GLN A CA 1
ATOM 735 C C . GLN A 1 96 ? 12.682 -10.327 -13.472 1.00 91.62 96 GLN A C 1
ATOM 737 O O . GLN A 1 96 ? 12.037 -10.697 -12.492 1.00 91.62 96 GLN A O 1
ATOM 742 N N . ILE A 1 97 ? 12.936 -9.034 -13.693 1.00 90.81 97 ILE A N 1
ATOM 743 C CA . ILE A 1 97 ? 12.482 -7.966 -12.792 1.00 90.81 97 ILE A CA 1
ATOM 744 C C . ILE A 1 97 ? 10.949 -7.954 -12.691 1.00 90.81 97 ILE A C 1
ATOM 746 O O . ILE A 1 97 ? 10.411 -7.891 -11.584 1.00 90.81 97 ILE A O 1
ATOM 750 N N . LYS A 1 98 ? 10.214 -8.076 -13.806 1.00 91.44 98 LYS A N 1
ATOM 751 C CA . LYS A 1 98 ? 8.740 -8.166 -13.782 1.00 91.44 98 LYS A CA 1
ATOM 752 C C . LYS A 1 98 ? 8.245 -9.400 -13.028 1.00 91.44 98 LYS A C 1
ATOM 754 O O . LYS A 1 98 ? 7.250 -9.319 -12.305 1.00 91.44 98 LYS A O 1
ATOM 759 N N . GLN A 1 99 ? 8.904 -10.548 -13.190 1.00 91.56 99 GLN A N 1
ATOM 760 C CA . GLN A 1 99 ? 8.564 -11.759 -12.440 1.00 91.56 99 GLN A CA 1
ATOM 761 C C . GLN A 1 99 ? 8.787 -11.571 -10.936 1.00 91.56 99 GLN A C 1
ATOM 763 O O . GLN A 1 99 ? 7.875 -11.856 -10.157 1.00 91.56 99 GLN A O 1
ATOM 768 N N . LEU A 1 100 ? 9.927 -11.003 -10.536 1.00 90.75 100 LEU A N 1
ATOM 769 C CA . LEU A 1 100 ? 10.230 -10.694 -9.137 1.00 90.75 100 LEU A CA 1
ATOM 770 C C . LEU A 1 100 ? 9.242 -9.688 -8.545 1.00 90.75 100 LEU A C 1
ATOM 772 O O . LEU A 1 100 ? 8.794 -9.865 -7.418 1.00 90.75 100 LEU A O 1
ATOM 776 N N . GLN A 1 101 ? 8.809 -8.683 -9.309 1.00 89.81 101 GLN A N 1
ATOM 777 C CA . GLN A 1 101 ? 7.766 -7.753 -8.867 1.00 89.81 101 GLN A CA 1
ATOM 778 C C . GLN A 1 101 ? 6.424 -8.454 -8.610 1.00 89.81 101 GLN A C 1
ATOM 780 O O . GLN A 1 101 ? 5.741 -8.124 -7.638 1.00 89.81 101 GLN A O 1
ATOM 785 N N . ARG A 1 102 ? 6.030 -9.424 -9.448 1.00 90.06 102 ARG A N 1
ATOM 786 C CA . ARG A 1 102 ? 4.815 -10.228 -9.216 1.00 90.06 102 ARG A CA 1
ATOM 787 C C . ARG A 1 102 ? 4.949 -11.089 -7.961 1.00 90.06 102 ARG A C 1
ATOM 789 O O . ARG A 1 102 ? 4.038 -11.100 -7.139 1.00 90.06 102 ARG A O 1
ATOM 796 N N . GLN A 1 103 ? 6.091 -11.750 -7.788 1.00 88.56 103 GLN A N 1
ATOM 797 C CA . GLN A 1 103 ? 6.375 -12.564 -6.604 1.00 88.56 103 GLN A CA 1
ATOM 798 C C . GLN A 1 103 ? 6.412 -11.728 -5.322 1.00 88.56 103 GLN A C 1
ATOM 800 O O . GLN A 1 103 ? 5.834 -12.128 -4.317 1.00 88.56 103 GLN A O 1
ATOM 805 N N . MET A 1 104 ? 7.023 -10.544 -5.367 1.00 90.19 104 MET A N 1
ATOM 806 C CA . MET A 1 104 ? 7.054 -9.602 -4.250 1.00 90.19 104 MET A CA 1
ATOM 807 C C . MET A 1 104 ? 5.637 -9.196 -3.837 1.00 90.19 104 MET A C 1
ATOM 809 O O . MET A 1 104 ? 5.320 -9.229 -2.653 1.00 90.19 104 MET A O 1
ATOM 813 N N . ARG A 1 105 ? 4.757 -8.867 -4.797 1.00 86.25 105 ARG A N 1
ATOM 814 C CA . ARG A 1 105 ? 3.350 -8.540 -4.500 1.00 86.25 105 ARG A CA 1
ATOM 815 C C . ARG A 1 105 ? 2.629 -9.695 -3.808 1.00 86.25 105 ARG A C 1
ATOM 817 O O . ARG A 1 105 ? 1.948 -9.453 -2.817 1.00 86.25 105 ARG A O 1
ATOM 824 N N . GLN A 1 106 ? 2.813 -10.921 -4.299 1.00 87.19 106 GLN A N 1
ATOM 825 C CA . GLN A 1 106 ? 2.212 -12.109 -3.693 1.00 87.19 106 GLN A CA 1
ATOM 826 C C . GLN A 1 106 ? 2.736 -12.337 -2.268 1.00 87.19 106 GLN A C 1
ATOM 828 O O . GLN A 1 106 ? 1.946 -12.456 -1.340 1.00 87.19 106 GLN A O 1
ATOM 833 N N . LYS A 1 107 ? 4.061 -12.288 -2.067 1.00 88.06 107 LYS A N 1
ATOM 834 C CA . LYS A 1 107 ? 4.677 -12.428 -0.738 1.00 88.06 107 LYS A CA 1
ATOM 835 C C . LYS A 1 107 ? 4.195 -11.356 0.238 1.00 88.06 107 LYS A C 1
ATOM 837 O O . LYS A 1 107 ? 3.868 -11.680 1.372 1.00 88.06 107 LYS A O 1
ATOM 842 N N . VAL A 1 108 ? 4.101 -10.096 -0.196 1.00 88.44 108 VAL A N 1
ATOM 843 C CA . VAL A 1 108 ? 3.548 -9.013 0.633 1.00 88.44 108 VAL A CA 1
ATOM 844 C C . VAL A 1 108 ? 2.103 -9.315 1.024 1.00 88.44 108 VAL A C 1
ATOM 846 O O . VAL A 1 108 ? 1.750 -9.143 2.187 1.00 88.44 108 VAL A O 1
ATOM 849 N N . GLN A 1 109 ? 1.278 -9.785 0.086 1.00 84.75 109 GLN A N 1
ATOM 850 C CA . GLN A 1 109 ? -0.113 -10.138 0.365 1.00 84.75 109 GLN A CA 1
ATOM 851 C C . GLN A 1 109 ? -0.216 -11.278 1.387 1.00 84.75 109 GLN A C 1
ATOM 853 O O . GLN A 1 109 ? -0.968 -11.156 2.354 1.00 84.75 109 GLN A O 1
ATOM 858 N N . ASP A 1 110 ? 0.558 -12.347 1.210 1.00 86.06 110 ASP A N 1
ATOM 859 C CA . ASP A 1 110 ? 0.518 -13.525 2.079 1.00 86.06 110 ASP A CA 1
ATOM 860 C C . ASP A 1 110 ? 1.054 -13.208 3.484 1.00 86.06 110 ASP A C 1
ATOM 862 O O . ASP A 1 110 ? 0.402 -13.505 4.489 1.00 86.06 110 ASP A O 1
ATOM 866 N N . SER A 1 111 ? 2.199 -12.522 3.573 1.00 86.44 111 SER A N 1
ATOM 867 C CA . SER A 1 111 ? 2.788 -12.097 4.848 1.00 86.44 111 SER A CA 1
ATOM 868 C C . SER A 1 111 ? 1.899 -11.102 5.591 1.00 86.44 111 SER A C 1
ATOM 870 O O . SER A 1 111 ? 1.746 -11.202 6.809 1.00 86.44 111 SER A O 1
ATOM 872 N N . PHE A 1 112 ? 1.268 -10.165 4.877 1.00 86.38 112 PHE A N 1
ATOM 873 C CA . PHE A 1 112 ? 0.320 -9.248 5.497 1.00 86.38 112 PHE A CA 1
ATOM 874 C C . PHE A 1 112 ? -0.924 -9.984 5.993 1.00 86.38 112 PHE A C 1
ATOM 876 O O . PHE A 1 112 ? -1.365 -9.725 7.107 1.00 86.38 112 PHE A O 1
ATOM 883 N N . ARG A 1 113 ? -1.462 -10.938 5.223 1.00 81.88 113 ARG A N 1
ATOM 884 C CA . ARG A 1 113 ? -2.633 -11.727 5.631 1.00 81.88 113 ARG A CA 1
ATOM 885 C C . ARG A 1 113 ? -2.373 -12.525 6.905 1.00 81.88 113 ARG A C 1
ATOM 887 O O . ARG A 1 113 ? -3.233 -12.545 7.781 1.00 81.88 113 ARG A O 1
ATOM 894 N N . SER A 1 114 ? -1.187 -13.122 7.026 1.00 83.44 114 SER A N 1
ATOM 895 C CA . SER A 1 114 ? -0.772 -13.804 8.255 1.00 83.44 114 SER A CA 1
ATOM 896 C C . SER A 1 114 ? -0.759 -12.842 9.443 1.00 83.44 114 SER A C 1
ATOM 898 O O . SER A 1 114 ? -1.327 -13.145 10.481 1.00 83.44 114 SER A O 1
ATOM 900 N N . ARG A 1 115 ? -0.171 -11.653 9.279 1.00 82.81 115 ARG A N 1
ATOM 901 C CA . ARG A 1 115 ? -0.054 -10.656 10.354 1.00 82.81 115 ARG A CA 1
ATOM 902 C C . ARG A 1 115 ? -1.390 -9.996 10.702 1.00 82.81 115 ARG A C 1
ATOM 904 O O . ARG A 1 115 ? -1.622 -9.617 11.843 1.00 82.81 115 ARG A O 1
ATOM 911 N N . ALA A 1 116 ? -2.284 -9.880 9.726 1.00 78.56 116 ALA A N 1
ATOM 912 C CA . ALA A 1 116 ? -3.642 -9.391 9.912 1.00 78.56 116 ALA A CA 1
ATOM 913 C C . ALA A 1 116 ? -4.482 -10.324 10.797 1.00 78.56 116 ALA A C 1
ATOM 915 O O . ALA A 1 116 ? -5.310 -9.826 11.556 1.00 78.56 116 ALA A O 1
ATOM 916 N N . ALA A 1 117 ? -4.245 -11.641 10.754 1.00 77.25 117 ALA A N 1
ATOM 917 C CA . ALA A 1 117 ? -4.912 -12.596 11.642 1.00 77.25 117 ALA A CA 1
ATOM 918 C C . ALA A 1 117 ? -4.582 -12.351 13.127 1.00 77.25 117 ALA A C 1
ATOM 920 O O . ALA A 1 117 ? -5.437 -12.563 13.978 1.00 77.25 117 ALA A O 1
ATOM 921 N N . ASP A 1 118 ? -3.387 -11.830 13.426 1.00 77.69 118 ASP A N 1
ATOM 922 C CA . ASP A 1 118 ? -2.971 -11.488 14.793 1.00 77.69 118 ASP A CA 1
ATOM 923 C C . ASP A 1 118 ? -3.462 -10.097 15.241 1.00 77.69 118 ASP A C 1
ATOM 925 O O . ASP A 1 118 ? -3.524 -9.803 16.435 1.00 77.69 118 ASP A O 1
ATOM 929 N N . MET A 1 119 ? -3.794 -9.211 14.292 1.00 75.19 119 MET A N 1
ATOM 930 C CA . MET A 1 119 ? -4.253 -7.843 14.576 1.00 75.19 119 MET A CA 1
ATOM 931 C C . MET A 1 119 ? -5.770 -7.721 14.711 1.00 75.19 119 MET A C 1
ATOM 933 O O . MET A 1 119 ? -6.253 -6.786 15.352 1.00 75.19 119 MET A O 1
ATOM 937 N N . PHE A 1 120 ? -6.519 -8.611 14.064 1.00 77.19 120 PHE A N 1
ATOM 938 C CA . PHE A 1 120 ? -7.969 -8.542 13.999 1.00 77.19 120 PHE A CA 1
ATOM 939 C C . PHE A 1 120 ? -8.611 -9.566 14.926 1.00 77.19 120 PHE A C 1
ATOM 941 O O . PHE A 1 120 ? -8.284 -10.747 14.897 1.00 77.19 120 PHE A O 1
ATOM 948 N N . GLY A 1 121 ? -9.606 -9.131 15.702 1.00 77.50 121 GLY A N 1
ATOM 949 C CA . GLY A 1 121 ? -10.521 -10.080 16.334 1.00 77.50 121 GLY A CA 1
ATOM 950 C C . GLY A 1 121 ? -11.304 -10.875 15.272 1.00 77.50 121 GLY A C 1
ATOM 951 O O . GLY A 1 121 ? -11.433 -10.410 14.135 1.00 77.50 121 GLY A O 1
ATOM 952 N N . PRO A 1 122 ? -11.922 -12.020 15.620 1.00 76.06 122 PRO A N 1
ATOM 953 C CA . PRO A 1 122 ? -12.614 -12.881 14.651 1.00 76.06 122 PRO A CA 1
ATOM 954 C C . PRO A 1 122 ? -13.648 -12.140 13.783 1.00 76.06 122 PRO A C 1
ATOM 956 O O . PRO A 1 122 ? -13.741 -12.356 12.575 1.00 76.06 122 PRO A O 1
ATOM 959 N N . ALA A 1 123 ? -14.389 -11.199 14.380 1.00 73.75 123 ALA A N 1
ATOM 960 C CA . ALA A 1 123 ? -15.366 -10.373 13.669 1.00 73.75 123 ALA A CA 1
ATOM 961 C C . ALA A 1 123 ? -14.720 -9.379 12.682 1.00 73.75 123 ALA A C 1
ATOM 963 O O . ALA A 1 123 ? -15.248 -9.151 11.594 1.00 73.75 123 ALA A O 1
ATOM 964 N N . GLN A 1 124 ? -13.568 -8.804 13.035 1.00 70.81 124 GLN A N 1
ATOM 965 C CA . GLN A 1 124 ? -12.820 -7.881 12.176 1.00 70.81 124 GLN A CA 1
ATOM 966 C C . GLN A 1 124 ? -12.142 -8.624 11.023 1.00 70.81 124 GLN A C 1
ATOM 968 O O . GLN A 1 124 ? -12.113 -8.116 9.906 1.00 70.81 124 GLN A O 1
ATOM 973 N N . GLN A 1 125 ? -11.668 -9.848 11.263 1.00 76.44 125 GLN A N 1
ATOM 974 C CA . GLN A 1 125 ? -11.087 -10.696 10.229 1.00 76.44 125 GLN A CA 1
ATOM 975 C C . GLN A 1 125 ? -12.140 -11.090 9.186 1.00 76.44 125 GLN A C 1
ATOM 977 O O . GLN A 1 125 ? -11.912 -10.910 7.992 1.00 76.44 125 GLN A O 1
ATOM 982 N N . ALA A 1 126 ? -13.334 -11.507 9.620 1.00 75.50 126 ALA A N 1
ATOM 983 C CA . ALA A 1 126 ? -14.449 -11.784 8.713 1.00 75.50 126 ALA A CA 1
ATOM 984 C C . ALA A 1 126 ? -14.881 -10.538 7.914 1.00 75.50 126 ALA A C 1
ATOM 986 O O . ALA A 1 126 ? -15.158 -10.625 6.715 1.00 75.50 126 ALA A O 1
ATOM 987 N N . ALA A 1 127 ? -14.909 -9.362 8.553 1.00 73.62 127 ALA A N 1
ATOM 988 C CA . ALA A 1 127 ? -15.203 -8.101 7.875 1.00 73.62 127 ALA A CA 1
ATOM 989 C C . ALA A 1 127 ? -14.126 -7.737 6.839 1.00 73.62 127 ALA A C 1
ATOM 991 O O . ALA A 1 127 ? -14.461 -7.325 5.727 1.00 73.62 127 ALA A O 1
ATOM 992 N N . PHE A 1 128 ? -12.849 -7.940 7.171 1.00 73.12 128 PHE A N 1
ATOM 993 C CA . PHE A 1 128 ? -11.725 -7.721 6.266 1.00 73.12 128 PHE A CA 1
ATOM 994 C C . PHE A 1 128 ? -11.788 -8.655 5.053 1.00 73.12 128 PHE A C 1
ATOM 996 O O . PHE A 1 128 ? -11.718 -8.186 3.920 1.00 73.12 128 PHE A O 1
ATOM 1003 N N . GLU A 1 129 ? -12.001 -9.958 5.248 1.00 76.69 129 GLU A N 1
ATOM 1004 C CA . GLU A 1 129 ? -12.112 -10.907 4.133 1.00 76.69 129 GLU A CA 1
ATOM 1005 C C . GLU A 1 129 ? -13.302 -10.600 3.221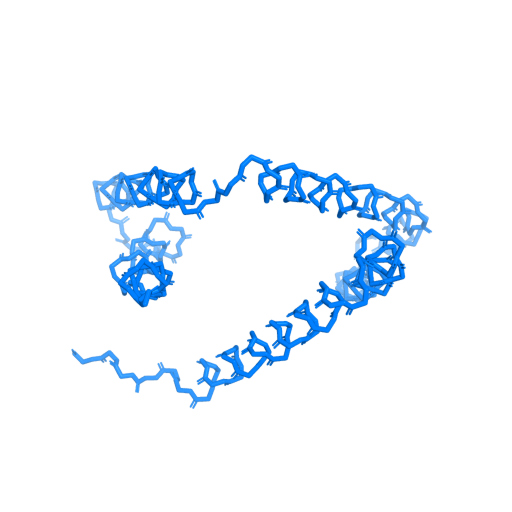 1.00 76.69 129 GLU A C 1
ATOM 1007 O O . GLU A 1 129 ? -13.177 -10.644 1.994 1.00 76.69 129 GLU A O 1
ATOM 1012 N N . LYS A 1 130 ? -14.441 -10.204 3.803 1.00 74.31 130 LYS A N 1
ATOM 1013 C CA . LYS A 1 130 ? -15.607 -9.753 3.039 1.00 74.31 130 LYS A CA 1
ATOM 1014 C C . LYS A 1 130 ? -15.300 -8.492 2.226 1.00 74.31 130 LYS A C 1
ATOM 1016 O O . LYS A 1 130 ? -15.711 -8.409 1.069 1.00 74.31 130 LYS A O 1
ATOM 1021 N N . ALA A 1 131 ? -14.566 -7.534 2.795 1.00 71.38 131 ALA A N 1
ATOM 1022 C CA . ALA A 1 131 ? -14.143 -6.323 2.094 1.00 71.38 131 ALA A CA 1
ATOM 1023 C C . ALA A 1 131 ? -13.160 -6.631 0.950 1.00 71.38 131 ALA A C 1
ATOM 1025 O O . ALA A 1 131 ? -13.333 -6.117 -0.153 1.00 71.38 131 ALA A O 1
ATOM 1026 N N . VAL A 1 132 ? -12.191 -7.529 1.168 1.00 72.00 132 VAL A N 1
ATOM 1027 C CA . VAL A 1 132 ? -11.255 -7.998 0.130 1.00 72.00 132 VAL A CA 1
ATOM 1028 C C . VAL A 1 132 ? -12.007 -8.668 -1.023 1.00 72.00 132 VAL A C 1
ATOM 1030 O O . VAL A 1 132 ? -11.751 -8.360 -2.187 1.00 72.00 132 VAL A O 1
ATOM 1033 N N . ALA A 1 133 ? -12.971 -9.542 -0.721 1.00 74.75 133 ALA A N 1
ATOM 1034 C CA . ALA A 1 133 ? -13.793 -10.194 -1.738 1.00 74.75 133 ALA A CA 1
ATOM 1035 C C . ALA A 1 133 ? -14.653 -9.187 -2.522 1.00 74.75 133 ALA A C 1
ATOM 1037 O O . ALA A 1 133 ? -14.738 -9.269 -3.749 1.00 74.75 133 ALA A O 1
ATOM 1038 N N . ALA A 1 134 ? -15.252 -8.210 -1.834 1.00 69.94 134 ALA A N 1
ATOM 1039 C CA . ALA A 1 134 ? -16.036 -7.151 -2.465 1.00 69.94 134 ALA A CA 1
ATOM 1040 C C . ALA A 1 134 ? -15.177 -6.269 -3.385 1.00 69.94 134 ALA A C 1
ATOM 1042 O O . ALA A 1 134 ? -15.598 -5.956 -4.499 1.00 69.94 134 ALA A O 1
ATOM 1043 N N . GLN A 1 135 ? -13.957 -5.919 -2.968 1.00 66.19 135 GLN A N 1
ATOM 1044 C CA . GLN A 1 135 ? -13.029 -5.161 -3.803 1.00 66.19 135 GLN A CA 1
ATOM 1045 C C . GLN A 1 135 ? -12.576 -5.966 -5.025 1.00 66.19 135 GLN A C 1
ATOM 1047 O O . GLN A 1 135 ? -12.618 -5.446 -6.136 1.00 66.19 135 GLN A O 1
ATOM 1052 N N . ALA A 1 136 ? -12.220 -7.244 -4.863 1.00 72.06 136 ALA A N 1
ATOM 1053 C CA . ALA A 1 136 ? -11.866 -8.105 -5.991 1.00 72.06 136 ALA A CA 1
ATOM 1054 C C . ALA A 1 136 ? -13.020 -8.224 -7.006 1.00 72.06 136 ALA A C 1
ATOM 1056 O O . ALA A 1 136 ? -12.796 -8.191 -8.219 1.00 72.06 136 ALA A O 1
ATOM 1057 N N . ALA A 1 137 ? -14.265 -8.306 -6.523 1.00 68.75 137 ALA A N 1
ATOM 1058 C CA . ALA A 1 137 ? -15.455 -8.294 -7.368 1.00 68.75 137 ALA A CA 1
ATOM 1059 C C . ALA A 1 137 ? -15.653 -6.943 -8.081 1.00 68.75 137 ALA A C 1
ATOM 1061 O O . ALA A 1 137 ? -15.937 -6.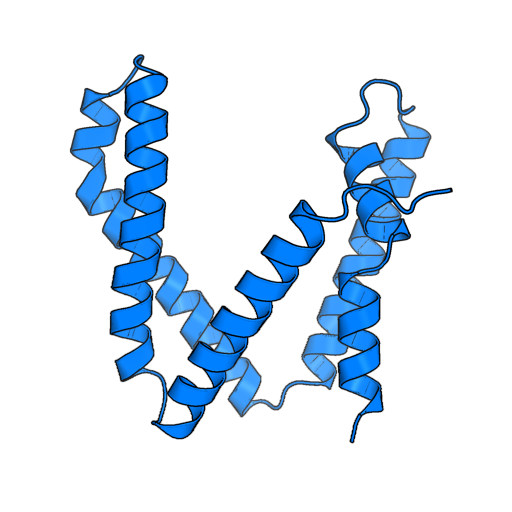930 -9.278 1.00 68.75 137 ALA A O 1
ATOM 1062 N N . ALA A 1 138 ? -15.455 -5.818 -7.387 1.00 66.75 138 ALA A N 1
ATOM 1063 C CA . ALA A 1 138 ? -15.542 -4.479 -7.972 1.00 66.75 138 ALA A CA 1
ATOM 1064 C C . ALA A 1 138 ? -14.453 -4.235 -9.032 1.00 66.75 138 ALA A C 1
ATOM 1066 O O . ALA A 1 138 ? -14.740 -3.699 -10.100 1.00 66.75 138 ALA A O 1
ATOM 1067 N N . GLU A 1 139 ? -13.219 -4.680 -8.789 1.00 63.97 139 GLU A N 1
ATOM 1068 C CA . GLU A 1 139 ? -12.117 -4.597 -9.753 1.00 63.97 139 GLU A CA 1
ATOM 1069 C C . GLU A 1 139 ? -12.366 -5.468 -10.986 1.00 63.97 139 GLU A C 1
ATOM 1071 O O . GLU A 1 139 ? -12.051 -5.060 -12.106 1.00 63.97 139 GLU A O 1
ATOM 1076 N N . LYS A 1 140 ? -12.958 -6.654 -10.804 1.00 67.19 140 LYS A N 1
ATOM 1077 C CA . LYS A 1 140 ? -13.376 -7.511 -11.917 1.00 67.19 140 LYS A CA 1
ATOM 1078 C C . LYS A 1 140 ? -14.493 -6.849 -12.729 1.00 67.19 140 LYS A C 1
ATOM 1080 O O . LYS A 1 140 ? -14.365 -6.726 -13.941 1.00 67.19 140 LYS A O 1
ATOM 1085 N N . ALA A 1 141 ? -15.514 -6.311 -12.063 1.00 64.62 141 ALA A N 1
ATOM 1086 C CA . ALA A 1 141 ? -16.602 -5.584 -12.716 1.00 64.62 141 ALA A CA 1
ATOM 1087 C C . ALA A 1 141 ? -16.119 -4.326 -13.466 1.00 64.62 141 ALA A C 1
ATOM 1089 O O . ALA A 1 141 ? -16.625 -4.017 -14.543 1.00 64.62 141 ALA A O 1
ATOM 1090 N N . ALA A 1 142 ? -15.116 -3.620 -12.935 1.00 60.12 142 ALA A N 1
ATOM 1091 C CA . ALA A 1 142 ? -14.501 -2.469 -13.594 1.00 60.12 142 ALA A CA 1
ATOM 1092 C C . ALA A 1 142 ? -13.669 -2.862 -14.830 1.00 60.12 142 ALA A C 1
ATOM 1094 O O . ALA A 1 142 ? -13.623 -2.107 -15.799 1.00 60.12 142 ALA A O 1
ATOM 1095 N N . LYS A 1 143 ? -13.035 -4.043 -14.824 1.00 58.50 143 LYS A N 1
ATOM 1096 C CA . LYS A 1 143 ? -12.332 -4.596 -15.997 1.00 58.50 143 LYS A CA 1
ATOM 1097 C C . LYS A 1 143 ? -13.299 -5.095 -17.074 1.00 58.50 143 LYS A C 1
ATOM 1099 O O . LYS A 1 143 ? -13.004 -4.934 -18.254 1.00 58.50 143 LYS A O 1
ATOM 1104 N N . ASP A 1 144 ? -14.447 -5.637 -16.670 1.00 57.91 144 ASP A N 1
ATOM 1105 C CA . ASP A 1 144 ? -15.461 -6.187 -17.578 1.00 57.91 144 ASP A CA 1
ATOM 1106 C C . ASP A 1 144 ? -16.365 -5.102 -18.211 1.00 57.91 144 ASP A C 1
ATOM 1108 O O . ASP A 1 144 ? -17.014 -5.356 -19.223 1.00 57.91 144 ASP A O 1
ATOM 1112 N N . ASN A 1 145 ? -16.374 -3.868 -17.682 1.00 43.47 145 ASN A N 1
ATOM 1113 C CA . ASN A 1 145 ? -17.086 -2.716 -18.258 1.00 43.47 145 ASN A CA 1
ATOM 1114 C C . ASN A 1 145 ? -16.154 -1.514 -18.531 1.00 43.47 145 ASN A C 1
ATOM 1116 O O . ASN A 1 145 ? -16.251 -0.484 -17.861 1.00 43.47 145 ASN A O 1
ATOM 1120 N N . PRO A 1 146 ? -15.292 -1.566 -19.563 1.00 47.97 146 PRO A N 1
ATOM 1121 C CA . PRO A 1 146 ? -14.427 -0.438 -19.909 1.00 47.97 146 PRO A CA 1
ATOM 1122 C C . PRO A 1 146 ? -15.155 0.730 -20.611 1.00 47.97 146 PRO A C 1
ATOM 1124 O O . PRO A 1 146 ? -14.514 1.723 -20.945 1.00 47.97 146 PRO A O 1
ATOM 1127 N N . LYS A 1 147 ? -16.473 0.653 -20.871 1.00 49.88 147 LYS A N 1
ATOM 1128 C CA . LYS A 1 147 ? -17.224 1.703 -21.586 1.00 49.88 147 LYS A CA 1
ATOM 1129 C C . LYS A 1 147 ? -18.661 1.877 -21.089 1.00 49.88 147 LYS A C 1
ATOM 1131 O O . LYS A 1 147 ? -19.545 1.140 -21.510 1.00 49.88 147 LYS A O 1
ATOM 1136 N N . LYS A 1 148 ? -18.904 2.953 -20.337 1.00 36.00 148 LYS A N 1
ATOM 1137 C CA . LYS A 1 148 ? -20.082 3.830 -20.500 1.00 36.00 148 LYS A CA 1
ATOM 1138 C C . LYS A 1 148 ? -19.697 5.288 -20.206 1.00 36.00 148 LYS A C 1
ATOM 1140 O O . LYS A 1 148 ? -20.333 5.947 -19.403 1.00 36.00 148 LYS A O 1
ATOM 1145 N N . GLY A 1 149 ? -18.643 5.767 -20.865 1.00 36.59 149 GLY A N 1
ATOM 1146 C CA . GLY A 1 149 ? -18.426 7.198 -21.066 1.00 36.59 149 GLY A CA 1
ATOM 1147 C C . GLY A 1 149 ? -18.998 7.557 -22.432 1.00 36.59 149 GLY A C 1
ATOM 1148 O O . GLY A 1 149 ? -18.468 7.107 -23.451 1.00 36.59 149 GLY A O 1
ATOM 1149 N N . LYS A 1 150 ? -20.118 8.272 -22.440 1.00 28.86 150 LYS A N 1
ATOM 1150 C CA . LYS A 1 150 ? -20.656 8.964 -23.606 1.00 28.86 150 LYS A CA 1
ATOM 1151 C C . LYS A 1 150 ? -20.819 10.421 -23.220 1.00 28.86 150 LYS A C 1
ATOM 1153 O O . LYS A 1 150 ? -21.264 10.640 -22.073 1.00 28.86 150 LYS A O 1
#

pLDDT: mean 76.23, std 13.21, range [28.86, 93.38]

Secondary structure (DSSP, 8-state):
--HHHHHHHHHHT-HHHHHHHHHHHT-SS--HHHHHHHHHHHHHHHHHHHHHHHHHS-HHHHHHHHHHHHHHHHHHHHHHHHTHHHHHHTTT-HHHHHHHHHHHHHHHHHHHHHHHHHHS-HHHHHHHHHHHHHHHHHHHHHHH------

Sequence (150 aa):
MDSQSDLLTRFLHCEAVRTAMVTAKLDPNATQTQKDEAKRLLAEAQAKLEKLVAEALTDEQKTLVEKINAAVKDVQKQVLESMQSDFTAAKGNDEQIKQLQRQMRQKVQDSFRSRAADMFGPAQQAAFEKAVAAQAAAEKAAKDNPKKGK

Foldseek 3Di:
DCVLVVVLVCLVVPVLLVVLCCLQPPDPPRDPVSNVVSVVVNVVSVVVNVVSCVVVDDPVRVVLVVVLVVLLVVLLVVLCVVCVVQCVVCPPPVVSVVVSVVVSVVSSVVSSLVVVVVSDDPVRNVVVVVVVVVVVVVVVVCVVDVDDDD

Radius of gyration: 19.28 Å; chains: 1; bounding box: 48×39×43 Å